Protein AF-A0A1F7INT8-F1 (afdb_monomer_lite)

Foldseek 3Di:
DDPPPPPCPVVVVVVVVVVVVVVLVVLLVVQCVVPVDPVVSVVVSVVVVVVVVVVVVVVVVVVVVPPPDPPVPDD

InterPro domains:
  IPR018638 Domain of unknown function DUF2061, membrane [PF09834] (13-64)

Radius of gyration: 20.33 Å; chains: 1; bounding box: 56×25×52 Å

Sequence (75 aa):
MKGKFHENIKRSITKAITFRLLILCSDGIIIFAITHRLDIALGVMFFSNFASTVLYFIHERLWNSVHWGKIKHKH

pLDDT: mean 72.28, std 14.55, range [32.75, 87.75]

Organism: NCBI:txid1802060

Secondary structure (DSSP, 8-state):
------SSHHHHHHHHHHHHHHHHHHHHHHHHHHH--HHHHHHHHHHHHHHHHHHHHHHHHHHHHS---------

Structure (mmCIF, N/CA/C/O backbone):
data_AF-A0A1F7INT8-F1
#
_entry.id   AF-A0A1F7INT8-F1
#
loop_
_atom_site.group_PDB
_atom_site.id
_atom_site.type_symbol
_atom_site.label_atom_id
_atom_site.label_alt_id
_atom_site.label_comp_id
_atom_site.label_asym_id
_atom_site.label_entity_id
_atom_site.label_seq_id
_atom_site.pdbx_PDB_ins_code
_atom_site.Cartn_x
_atom_site.Cartn_y
_atom_site.Cartn_z
_atom_site.occupancy
_atom_site.B_iso_or_equiv
_atom_site.auth_seq_id
_atom_site.auth_comp_id
_atom_site.auth_asym_id
_atom_site.auth_atom_id
_atom_site.pdbx_PDB_model_num
ATOM 1 N N . MET A 1 1 ? 37.040 6.629 -0.931 1.00 36.78 1 MET A N 1
ATOM 2 C CA . MET A 1 1 ? 36.427 7.935 -0.597 1.00 36.78 1 MET A CA 1
ATOM 3 C C . MET A 1 1 ? 34.967 7.699 -0.209 1.00 36.78 1 MET A C 1
ATOM 5 O O . MET A 1 1 ? 34.209 7.221 -1.039 1.00 36.78 1 MET A O 1
ATOM 9 N N . LYS A 1 2 ? 34.592 7.907 1.064 1.00 32.75 2 LYS A N 1
ATOM 10 C CA . LYS A 1 2 ? 33.230 7.672 1.590 1.00 32.75 2 LYS A CA 1
ATOM 11 C C . LYS A 1 2 ? 32.408 8.961 1.481 1.00 32.75 2 LYS A C 1
ATOM 13 O O . LYS A 1 2 ? 32.524 9.829 2.341 1.00 32.75 2 LYS A O 1
ATOM 18 N N . GLY A 1 3 ? 31.583 9.079 0.444 1.00 38.78 3 GLY A N 1
ATOM 19 C CA . GLY A 1 3 ? 30.591 10.149 0.337 1.00 38.78 3 GLY A CA 1
ATOM 20 C C . GLY A 1 3 ? 29.429 9.901 1.299 1.00 38.78 3 GLY A C 1
ATOM 21 O O . GLY A 1 3 ? 28.493 9.179 0.969 1.00 38.78 3 GLY A O 1
ATOM 22 N N . LYS A 1 4 ? 29.492 10.468 2.510 1.00 43.38 4 LYS A N 1
ATOM 23 C CA . LYS A 1 4 ? 28.331 10.590 3.404 1.00 43.38 4 LYS A CA 1
ATOM 24 C C . LYS A 1 4 ? 27.368 11.622 2.806 1.00 43.38 4 LYS A C 1
ATOM 26 O O . LYS A 1 4 ? 27.515 12.812 3.060 1.00 43.38 4 LYS A O 1
ATOM 31 N N . PHE A 1 5 ? 26.375 11.171 2.043 1.00 43.56 5 PHE A N 1
ATOM 32 C CA . PHE A 1 5 ? 25.212 11.990 1.690 1.00 43.56 5 PHE A CA 1
ATOM 33 C C . PHE A 1 5 ? 24.328 12.175 2.936 1.00 43.56 5 PHE A C 1
ATOM 35 O O . PHE A 1 5 ? 23.423 11.392 3.212 1.00 43.56 5 PHE A O 1
ATOM 42 N N . HIS A 1 6 ? 24.633 13.202 3.729 1.00 47.31 6 HIS A N 1
ATOM 43 C CA . HIS A 1 6 ? 23.843 13.664 4.876 1.00 47.31 6 HIS A CA 1
ATOM 44 C C . HIS A 1 6 ? 22.881 14.804 4.491 1.00 47.31 6 HIS A C 1
ATOM 46 O O . HIS A 1 6 ? 22.647 15.721 5.270 1.00 47.31 6 HIS A O 1
ATOM 52 N N . GLU A 1 7 ? 22.261 14.725 3.314 1.00 49.62 7 GLU A N 1
ATOM 53 C CA . GLU A 1 7 ? 21.200 15.643 2.893 1.00 49.62 7 GLU A CA 1
ATOM 54 C C . GLU A 1 7 ? 19.962 14.830 2.462 1.00 49.62 7 GLU A C 1
ATOM 56 O O . GLU A 1 7 ? 20.006 14.009 1.553 1.00 49.62 7 GLU A O 1
ATOM 61 N N . ASN A 1 8 ? 18.841 15.025 3.165 1.00 56.00 8 ASN A N 1
ATOM 62 C CA . ASN A 1 8 ? 17.469 14.615 2.802 1.00 56.00 8 ASN A CA 1
ATOM 63 C C . ASN A 1 8 ? 17.037 13.126 2.816 1.00 56.00 8 ASN A C 1
ATOM 65 O O . ASN A 1 8 ? 15.860 12.865 2.573 1.00 56.00 8 ASN A O 1
ATOM 69 N N . ILE A 1 9 ? 17.858 12.142 3.206 1.00 57.56 9 ILE A N 1
ATOM 70 C CA . ILE A 1 9 ? 17.386 10.732 3.295 1.00 57.56 9 ILE A CA 1
ATOM 71 C C . ILE A 1 9 ? 16.324 10.538 4.393 1.00 57.56 9 ILE A C 1
ATOM 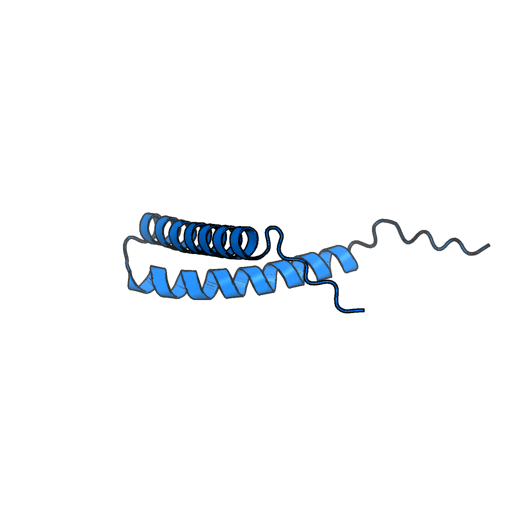73 O O . ILE A 1 9 ? 15.300 9.897 4.167 1.00 57.56 9 ILE A O 1
ATOM 77 N N . LYS A 1 10 ? 16.511 11.144 5.574 1.00 58.75 10 LYS A N 1
ATOM 78 C CA . LYS A 1 10 ? 15.540 11.038 6.681 1.00 58.75 10 LYS A CA 1
ATOM 79 C C . LYS A 1 10 ? 14.182 11.654 6.330 1.00 58.75 10 LYS A C 1
ATOM 81 O O . LYS A 1 10 ? 13.157 11.064 6.642 1.00 58.75 10 LYS A O 1
ATOM 86 N N . ARG A 1 11 ? 14.170 12.792 5.621 1.00 63.66 11 ARG A N 1
ATOM 87 C CA . ARG A 1 11 ? 12.931 13.434 5.144 1.00 63.66 11 ARG A CA 1
ATOM 88 C C . ARG A 1 11 ? 12.221 12.580 4.094 1.00 63.66 11 ARG A C 1
ATOM 90 O O . ARG A 1 11 ? 11.004 12.449 4.168 1.00 63.66 11 ARG A O 1
ATOM 97 N N . SER A 1 12 ? 12.960 11.956 3.173 1.00 67.75 12 SER A N 1
ATOM 98 C CA . SER A 1 12 ? 12.381 11.027 2.193 1.00 67.75 12 SER A CA 1
ATOM 99 C C . SER A 1 12 ? 11.792 9.776 2.841 1.00 67.75 12 SER A C 1
ATOM 101 O O . SER A 1 12 ? 10.714 9.354 2.439 1.00 67.75 12 SER A O 1
ATOM 103 N N . ILE A 1 13 ? 12.434 9.218 3.872 1.00 73.25 13 ILE A N 1
ATOM 104 C CA . ILE A 1 13 ? 11.894 8.066 4.609 1.00 73.25 13 ILE A CA 1
ATOM 105 C C . ILE A 1 13 ? 10.617 8.455 5.353 1.00 73.25 13 ILE A C 1
ATOM 107 O O . ILE A 1 13 ? 9.607 7.773 5.212 1.00 73.25 13 ILE A O 1
ATOM 111 N N . THR A 1 14 ? 10.617 9.572 6.087 1.00 76.56 14 THR A N 1
ATOM 112 C CA . THR A 1 14 ? 9.405 10.056 6.765 1.00 76.56 14 THR A CA 1
ATOM 113 C C . THR A 1 14 ? 8.284 10.310 5.762 1.00 76.56 14 THR A C 1
ATOM 115 O O . THR A 1 14 ? 7.173 9.836 5.966 1.00 76.56 14 THR A O 1
ATOM 118 N N . LYS A 1 15 ? 8.577 10.972 4.635 1.00 74.19 15 LYS A N 1
ATOM 119 C CA . LYS A 1 15 ? 7.598 11.221 3.571 1.00 74.19 15 LYS A CA 1
ATOM 120 C C . LYS A 1 15 ? 7.059 9.919 2.971 1.00 74.19 15 LYS A C 1
ATOM 122 O O . LYS A 1 15 ? 5.857 9.809 2.761 1.00 74.19 15 LYS A O 1
ATOM 127 N N . ALA A 1 16 ? 7.917 8.926 2.733 1.00 76.62 16 ALA A N 1
ATOM 128 C CA . ALA A 1 16 ? 7.517 7.617 2.219 1.00 76.62 16 ALA A CA 1
ATOM 129 C C . ALA A 1 16 ? 6.647 6.840 3.219 1.00 76.62 16 ALA A C 1
ATOM 131 O O . ALA A 1 16 ? 5.673 6.204 2.821 1.00 76.62 16 ALA A O 1
ATOM 132 N N . ILE A 1 17 ? 6.957 6.925 4.515 1.00 82.88 17 ILE A N 1
ATOM 133 C CA . ILE A 1 17 ? 6.159 6.310 5.582 1.00 82.88 17 ILE A CA 1
ATOM 134 C C . ILE A 1 17 ? 4.798 6.997 5.689 1.00 82.88 17 ILE A C 1
ATOM 136 O O . ILE A 1 17 ? 3.783 6.311 5.684 1.00 82.88 17 ILE A O 1
ATOM 140 N N . THR A 1 18 ? 4.751 8.332 5.717 1.00 84.50 18 THR A N 1
ATOM 141 C CA . THR A 1 18 ? 3.489 9.086 5.722 1.00 84.50 18 THR A CA 1
ATOM 142 C C . THR A 1 18 ? 2.639 8.742 4.505 1.00 84.50 18 THR A C 1
ATOM 144 O O . THR A 1 18 ? 1.448 8.490 4.646 1.00 84.50 18 THR A O 1
ATOM 147 N N . PHE A 1 19 ? 3.245 8.670 3.319 1.00 80.25 19 PHE A N 1
ATOM 148 C CA . PHE A 1 19 ? 2.537 8.306 2.096 1.00 80.25 19 PHE A CA 1
ATOM 149 C C . PHE A 1 19 ? 1.980 6.877 2.154 1.00 80.25 19 PHE A C 1
ATOM 151 O O . PHE A 1 19 ? 0.821 6.660 1.812 1.00 80.25 19 PHE A O 1
ATOM 158 N N . ARG A 1 20 ? 2.751 5.910 2.673 1.00 82.69 20 ARG A N 1
ATOM 159 C CA . ARG A 1 20 ? 2.261 4.540 2.896 1.00 82.69 20 ARG A CA 1
ATOM 160 C C . ARG A 1 20 ? 1.116 4.478 3.899 1.00 82.69 20 ARG A C 1
ATOM 162 O O . ARG A 1 20 ? 0.144 3.780 3.641 1.00 82.69 20 ARG A O 1
ATOM 169 N N . LEU A 1 21 ? 1.222 5.194 5.016 1.00 81.94 21 LEU A N 1
ATOM 170 C CA . LEU A 1 21 ? 0.170 5.235 6.032 1.00 81.94 21 LEU A CA 1
ATOM 171 C C . LEU A 1 21 ? -1.113 5.859 5.475 1.00 81.94 21 LEU A C 1
ATOM 173 O O . LEU A 1 21 ? -2.191 5.335 5.720 1.00 81.94 21 LEU A O 1
ATOM 177 N N . LEU A 1 22 ? -1.006 6.924 4.675 1.00 84.38 22 LEU A N 1
ATOM 178 C CA . LEU A 1 22 ? -2.160 7.542 4.019 1.00 84.38 22 LEU A CA 1
ATOM 179 C C . LEU A 1 22 ? -2.844 6.597 3.033 1.00 84.38 22 LEU A C 1
ATOM 181 O O . LEU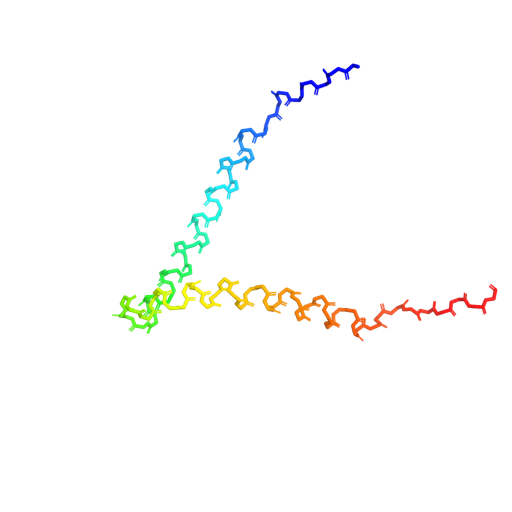 A 1 22 ? -4.071 6.519 3.040 1.00 84.38 22 LEU A O 1
ATOM 185 N N . ILE A 1 23 ? -2.075 5.870 2.218 1.00 82.75 23 ILE A N 1
ATOM 186 C CA . ILE A 1 23 ? -2.628 4.865 1.301 1.00 82.75 23 ILE A CA 1
ATOM 187 C C . ILE A 1 23 ? -3.347 3.776 2.095 1.00 82.75 23 ILE A C 1
ATOM 189 O O . ILE A 1 23 ? -4.502 3.484 1.810 1.00 82.75 23 ILE A O 1
ATOM 193 N N . LEU A 1 24 ? -2.694 3.229 3.123 1.00 82.00 24 LEU A N 1
ATOM 194 C CA . LEU A 1 24 ? -3.251 2.158 3.943 1.00 82.00 24 LEU A CA 1
ATOM 195 C C . LEU A 1 24 ? -4.548 2.591 4.648 1.00 82.00 24 LEU A C 1
ATOM 197 O O . LEU A 1 24 ? -5.532 1.856 4.643 1.00 82.00 24 LEU A O 1
ATOM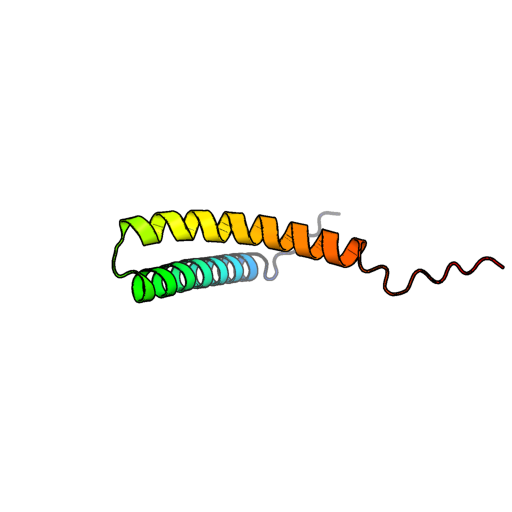 201 N N . CYS A 1 25 ? -4.565 3.801 5.213 1.00 85.19 25 CYS A N 1
ATOM 202 C CA . CYS A 1 25 ? -5.756 4.369 5.838 1.00 85.19 25 CYS A CA 1
ATOM 203 C C . CYS A 1 25 ? -6.867 4.630 4.818 1.00 85.19 25 CYS A C 1
ATOM 205 O O . CYS A 1 25 ? -8.020 4.333 5.102 1.00 85.19 25 CYS A O 1
ATOM 207 N N . SER A 1 26 ? -6.542 5.170 3.641 1.00 82.88 26 SER A N 1
ATOM 208 C CA . SER A 1 26 ? -7.540 5.461 2.604 1.00 82.88 26 SER A CA 1
ATOM 209 C C . SER A 1 26 ? -8.187 4.181 2.081 1.00 82.88 26 SER A C 1
ATOM 211 O O . SER A 1 26 ? -9.406 4.129 1.962 1.00 82.88 26 SER A O 1
ATOM 213 N N . ASP A 1 27 ? -7.388 3.139 1.837 1.00 83.75 27 ASP A N 1
ATOM 214 C CA . ASP A 1 27 ? -7.864 1.815 1.425 1.00 83.75 27 ASP A CA 1
ATOM 215 C C . ASP A 1 27 ? -8.811 1.244 2.493 1.00 83.75 27 ASP A C 1
ATOM 217 O O . ASP A 1 27 ? -9.970 0.949 2.206 1.00 83.75 27 ASP A O 1
ATOM 221 N N . GLY A 1 28 ? -8.386 1.246 3.763 1.00 80.25 28 GLY A N 1
ATOM 222 C CA . GLY A 1 28 ? -9.221 0.816 4.887 1.00 80.25 28 GLY A CA 1
ATOM 223 C C . GLY A 1 28 ? -10.533 1.603 5.021 1.00 80.25 28 GLY A C 1
ATOM 224 O O . GLY A 1 28 ? -11.585 1.000 5.231 1.00 80.25 28 GLY A O 1
ATOM 225 N N . ILE A 1 29 ? -10.499 2.932 4.856 1.00 84.19 29 ILE A N 1
ATOM 226 C CA . ILE A 1 29 ? -11.689 3.799 4.918 1.00 84.19 29 ILE A CA 1
ATOM 227 C C . ILE A 1 29 ? -12.648 3.497 3.767 1.00 84.19 29 ILE A C 1
ATOM 229 O O . ILE A 1 29 ? -13.843 3.366 4.010 1.00 84.19 29 ILE A O 1
ATOM 233 N N . ILE A 1 30 ? -12.154 3.366 2.532 1.00 84.75 30 ILE A N 1
ATOM 234 C CA . ILE A 1 30 ? -12.983 3.0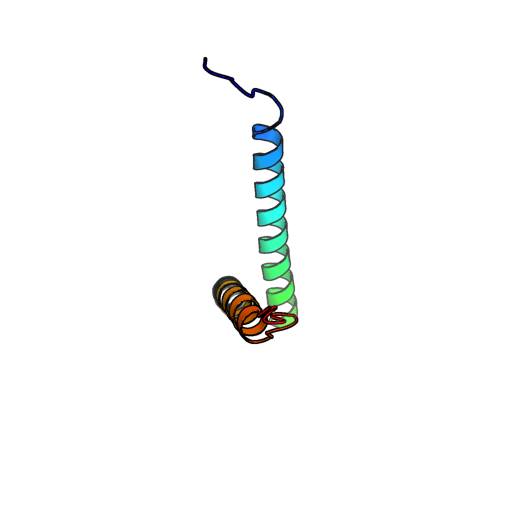65 1.355 1.00 84.75 30 ILE A CA 1
ATOM 235 C C . ILE A 1 30 ? -13.691 1.724 1.543 1.00 84.75 30 ILE A C 1
ATOM 237 O O . ILE A 1 30 ? -14.902 1.618 1.354 1.00 84.75 30 ILE A O 1
ATOM 241 N N . ILE A 1 31 ? -12.950 0.704 1.971 1.00 81.00 31 ILE A N 1
ATOM 242 C CA . ILE A 1 31 ? -13.501 -0.635 2.170 1.00 81.00 31 ILE A CA 1
ATOM 243 C C . ILE A 1 31 ? -14.529 -0.640 3.304 1.00 81.00 31 ILE A C 1
ATOM 245 O O . ILE A 1 31 ? -15.604 -1.236 3.169 1.00 81.00 31 ILE A O 1
ATOM 249 N N . PHE A 1 32 ? -14.211 0.024 4.418 1.00 79.56 32 PHE A N 1
ATOM 250 C CA . PHE A 1 32 ? -15.123 0.150 5.547 1.00 79.56 32 PHE A CA 1
ATOM 251 C C . PHE A 1 32 ? -16.385 0.929 5.165 1.00 79.56 32 PHE A C 1
ATOM 253 O O . PHE A 1 32 ? -17.477 0.518 5.542 1.00 79.56 32 PHE A O 1
ATOM 260 N N . ALA A 1 33 ? -16.266 1.994 4.370 1.00 82.50 33 ALA A N 1
ATOM 261 C CA . ALA A 1 33 ? -17.402 2.775 3.892 1.00 82.50 33 ALA A CA 1
ATOM 262 C C . ALA A 1 33 ? -18.332 1.956 2.983 1.00 82.50 33 ALA A C 1
ATOM 264 O O . ALA A 1 33 ? -19.548 2.089 3.080 1.00 82.50 33 ALA A O 1
ATOM 265 N N . ILE A 1 34 ? -17.779 1.082 2.135 1.00 80.75 34 ILE A N 1
ATOM 266 C CA . ILE A 1 34 ? -18.571 0.211 1.253 1.00 80.75 34 ILE A CA 1
ATOM 267 C C . ILE A 1 34 ? -19.233 -0.923 2.044 1.00 80.75 34 ILE A C 1
ATOM 269 O O . ILE A 1 34 ? -20.387 -1.264 1.795 1.00 80.75 34 ILE A O 1
ATOM 273 N N . THR A 1 35 ? -18.505 -1.527 2.985 1.00 81.94 35 THR A N 1
ATOM 274 C CA . THR A 1 35 ? -18.923 -2.804 3.579 1.00 81.94 35 THR A CA 1
ATOM 275 C C . THR A 1 35 ? -19.563 -2.669 4.958 1.00 81.94 35 THR A C 1
ATOM 277 O O . THR A 1 35 ? -20.321 -3.541 5.381 1.00 81.94 35 THR A O 1
ATOM 280 N N . HIS A 1 36 ? -19.239 -1.606 5.696 1.00 80.19 36 HIS A N 1
ATOM 281 C CA . HIS A 1 36 ? -19.683 -1.346 7.070 1.00 80.19 36 HIS A CA 1
ATOM 282 C C . HIS A 1 36 ? -19.390 -2.482 8.078 1.00 80.19 36 HIS A C 1
ATOM 284 O O . HIS A 1 36 ? -19.928 -2.500 9.186 1.00 80.19 36 HIS A O 1
ATOM 290 N N . ARG A 1 37 ? -18.525 -3.444 7.718 1.00 77.06 37 ARG A N 1
ATOM 291 C CA . ARG A 1 37 ? -18.104 -4.576 8.557 1.00 77.06 37 ARG A CA 1
ATOM 292 C C . ARG A 1 37 ? -16.583 -4.658 8.618 1.00 77.06 37 ARG A C 1
ATOM 294 O O . ARG A 1 37 ? -15.921 -4.740 7.586 1.00 77.06 37 ARG A O 1
ATOM 301 N N . LEU A 1 38 ? -16.048 -4.690 9.838 1.00 77.69 38 LEU A N 1
ATOM 302 C CA . LEU A 1 38 ? -14.603 -4.741 10.101 1.00 77.69 38 LEU A CA 1
ATOM 303 C C . LEU A 1 38 ? -13.946 -6.037 9.603 1.00 77.69 38 LEU A C 1
ATOM 305 O O . LEU A 1 38 ? -12.808 -6.010 9.147 1.00 77.69 38 LEU A O 1
ATOM 309 N N . ASP A 1 39 ? -14.681 -7.149 9.638 1.00 80.62 39 ASP A N 1
ATOM 310 C CA . ASP A 1 39 ? -14.194 -8.465 9.207 1.00 80.62 39 ASP A CA 1
ATOM 311 C C . ASP A 1 39 ? -13.802 -8.468 7.719 1.00 80.62 39 ASP A C 1
ATOM 313 O O . ASP A 1 39 ? -12.718 -8.898 7.326 1.00 80.62 39 ASP A O 1
ATOM 317 N N . ILE A 1 40 ? -14.651 -7.856 6.888 1.00 80.62 40 ILE A N 1
ATOM 318 C CA . ILE A 1 40 ? -14.399 -7.728 5.451 1.00 80.62 40 ILE A CA 1
ATOM 319 C C . ILE A 1 40 ? -13.330 -6.660 5.185 1.00 80.62 40 ILE A C 1
ATOM 321 O O . ILE A 1 40 ? -12.524 -6.827 4.273 1.00 80.62 40 ILE A O 1
ATOM 325 N N . ALA A 1 41 ? -13.251 -5.608 6.010 1.00 82.12 41 ALA A N 1
ATOM 326 C CA . ALA A 1 41 ? -12.219 -4.579 5.882 1.00 82.12 41 ALA A CA 1
ATOM 327 C C . ALA A 1 41 ? -10.794 -5.155 5.936 1.00 82.12 41 ALA A C 1
ATOM 329 O O . ALA A 1 41 ? -9.963 -4.844 5.081 1.00 82.12 41 ALA A O 1
ATOM 330 N N . LEU A 1 42 ? -10.536 -6.057 6.889 1.00 79.81 42 LEU A N 1
ATOM 331 C CA . LEU A 1 42 ? -9.252 -6.753 7.006 1.00 79.81 42 LEU A CA 1
ATOM 332 C C . LEU A 1 42 ? -8.974 -7.669 5.809 1.00 79.81 42 LEU A C 1
ATOM 334 O O . LEU A 1 42 ? -7.866 -7.653 5.265 1.00 79.81 42 LEU A O 1
ATOM 338 N N . GLY A 1 43 ? -9.978 -8.436 5.372 1.00 84.50 43 GLY A N 1
ATOM 339 C CA . GLY A 1 43 ? -9.852 -9.320 4.213 1.00 84.50 43 GLY A CA 1
ATOM 340 C C . GLY A 1 43 ? -9.504 -8.556 2.936 1.00 84.50 43 GLY A C 1
ATOM 341 O O . GLY A 1 43 ? -8.608 -8.959 2.193 1.00 84.50 43 GLY A O 1
ATOM 342 N N . VAL A 1 44 ? -10.151 -7.413 2.706 1.00 82.69 44 VAL A N 1
ATOM 343 C CA . VAL A 1 44 ? -9.899 -6.613 1.507 1.00 82.69 44 VAL A CA 1
ATOM 344 C C . VAL A 1 44 ? -8.587 -5.838 1.601 1.00 82.69 44 VAL A C 1
ATOM 346 O O . VAL A 1 44 ? -7.930 -5.739 0.580 1.00 82.69 44 VAL A O 1
ATOM 349 N N . MET A 1 45 ? -8.112 -5.382 2.768 1.00 82.06 45 MET A N 1
ATOM 350 C CA . MET A 1 45 ? -6.748 -4.822 2.871 1.00 82.06 45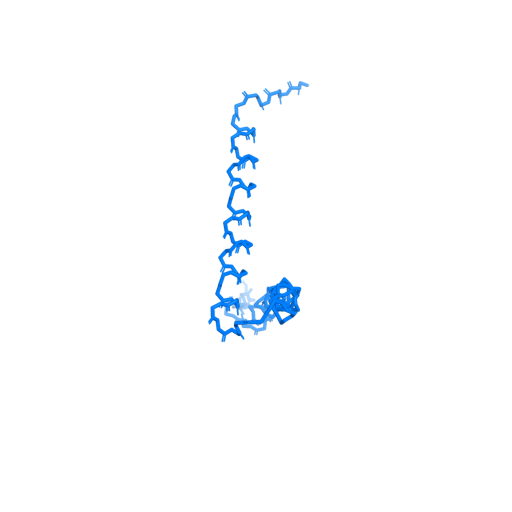 MET A CA 1
ATOM 351 C C . MET A 1 45 ? -5.683 -5.837 2.430 1.00 82.06 45 MET A C 1
ATOM 353 O O . MET A 1 45 ? -4.737 -5.499 1.707 1.00 82.06 45 MET A O 1
ATOM 357 N N . PHE A 1 46 ? -5.839 -7.096 2.850 1.00 83.38 46 PHE A N 1
ATOM 358 C CA . PHE A 1 46 ? -4.941 -8.180 2.452 1.00 83.38 46 PHE A CA 1
ATOM 359 C C . PHE A 1 46 ? -5.068 -8.473 0.953 1.00 83.38 46 PHE A C 1
ATOM 361 O O . PHE A 1 46 ? -4.068 -8.566 0.236 1.00 83.38 46 PHE A O 1
ATOM 368 N N . PHE A 1 47 ? -6.308 -8.534 0.462 1.00 85.38 47 PHE A N 1
ATOM 369 C CA . PHE A 1 47 ? -6.600 -8.726 -0.951 1.00 85.38 47 PHE A CA 1
ATOM 370 C C . PHE A 1 47 ? -6.115 -7.561 -1.818 1.00 85.38 47 PHE A C 1
ATOM 372 O O . PHE A 1 47 ? -5.617 -7.814 -2.899 1.00 85.38 47 PHE A O 1
ATOM 379 N N . SER A 1 48 ? -6.188 -6.310 -1.365 1.00 81.69 48 SER A N 1
ATOM 380 C CA . SER A 1 48 ? -5.774 -5.101 -2.092 1.00 81.69 48 SER A CA 1
ATOM 381 C C . SER A 1 48 ? -4.255 -5.071 -2.283 1.00 81.69 48 SER A C 1
ATOM 383 O O . SER A 1 48 ? -3.760 -4.810 -3.382 1.00 81.69 48 SER A O 1
ATOM 385 N N . ASN A 1 49 ? -3.491 -5.471 -1.258 1.00 81.12 49 ASN A N 1
ATOM 386 C CA . ASN A 1 49 ? -2.043 -5.674 -1.379 1.00 81.12 49 ASN A CA 1
ATOM 387 C C . ASN A 1 49 ? -1.703 -6.795 -2.378 1.00 81.12 49 ASN A C 1
ATOM 389 O O . ASN A 1 49 ? -0.817 -6.641 -3.228 1.00 81.12 49 ASN A O 1
ATOM 393 N N . PHE A 1 50 ? -2.428 -7.914 -2.312 1.00 87.75 50 PHE A N 1
ATOM 394 C CA . PHE A 1 50 ? -2.240 -9.027 -3.240 1.00 87.75 50 PHE A CA 1
ATOM 395 C C . PHE A 1 50 ? -2.633 -8.647 -4.676 1.00 87.75 50 PHE A C 1
ATOM 397 O O . PHE A 1 50 ? -1.863 -8.854 -5.610 1.00 87.75 50 PHE A O 1
ATOM 404 N N . ALA A 1 51 ? -3.786 -8.008 -4.848 1.00 84.75 51 ALA A N 1
ATOM 405 C CA . ALA A 1 51 ? -4.312 -7.519 -6.111 1.00 84.75 51 ALA A CA 1
ATOM 406 C C . ALA A 1 51 ? -3.374 -6.490 -6.728 1.00 84.75 51 ALA A C 1
ATOM 408 O O . ALA A 1 51 ? -3.141 -6.566 -7.920 1.00 84.75 51 ALA A O 1
ATOM 409 N N . SER A 1 52 ? -2.764 -5.598 -5.944 1.00 81.31 52 SER A N 1
ATOM 410 C CA . SER A 1 52 ? -1.754 -4.656 -6.444 1.00 81.31 52 SER A CA 1
ATOM 411 C C . SER A 1 52 ? -0.520 -5.374 -6.995 1.00 81.31 52 SER A C 1
ATOM 413 O O . SER A 1 52 ? -0.003 -5.002 -8.046 1.00 81.31 52 SER A O 1
ATOM 415 N N . THR A 1 53 ? -0.076 -6.443 -6.329 1.00 83.19 53 THR A N 1
ATOM 416 C CA . THR A 1 53 ? 1.030 -7.288 -6.811 1.00 83.19 53 THR A CA 1
ATOM 417 C C . THR A 1 53 ? 0.655 -7.987 -8.118 1.00 83.19 53 THR A C 1
ATOM 419 O O . THR A 1 53 ? 1.411 -7.959 -9.090 1.00 83.19 53 THR A O 1
ATOM 422 N N . VAL A 1 54 ? -0.545 -8.568 -8.166 1.00 85.25 54 VAL A N 1
ATOM 423 C CA . VAL A 1 54 ? -1.088 -9.220 -9.363 1.00 85.25 54 VAL A CA 1
ATOM 424 C C . VAL A 1 54 ? -1.293 -8.209 -10.491 1.00 85.25 54 VAL A C 1
ATOM 426 O O . VAL A 1 54 ? -0.963 -8.506 -11.631 1.00 85.25 54 VAL A O 1
ATOM 429 N N . LEU A 1 55 ? -1.778 -7.006 -10.192 1.00 84.75 55 LEU A N 1
ATOM 430 C CA . LEU A 1 55 ? -2.018 -5.928 -11.144 1.00 84.75 55 LEU A CA 1
ATOM 431 C C . LEU A 1 55 ? -0.705 -5.428 -11.730 1.00 84.75 55 LEU A C 1
ATOM 433 O O . LEU A 1 55 ? -0.631 -5.260 -12.937 1.00 84.75 55 LEU A O 1
ATOM 437 N N . TYR A 1 56 ? 0.332 -5.229 -10.911 1.00 80.38 56 TYR A N 1
ATOM 438 C CA . TYR A 1 56 ? 1.659 -4.857 -11.401 1.00 80.38 56 TYR A CA 1
ATOM 439 C C . TYR A 1 56 ? 2.219 -5.939 -12.325 1.00 80.38 56 TYR A C 1
ATOM 441 O O . TYR A 1 56 ? 2.671 -5.643 -13.427 1.00 80.38 56 TYR A O 1
ATOM 449 N N . PHE A 1 57 ? 2.091 -7.205 -11.928 1.00 82.19 57 PHE A N 1
ATOM 450 C CA . PHE A 1 57 ? 2.520 -8.330 -12.748 1.00 82.19 57 PHE A CA 1
ATOM 451 C C . PHE A 1 57 ? 1.727 -8.434 -14.059 1.00 82.19 57 PHE A C 1
ATOM 453 O O . PHE A 1 57 ? 2.310 -8.645 -15.118 1.00 82.19 57 PHE A O 1
ATOM 460 N N . ILE A 1 58 ? 0.405 -8.246 -14.024 1.00 84.31 58 ILE A N 1
ATOM 461 C CA . ILE A 1 58 ? -0.442 -8.187 -15.220 1.00 84.31 58 ILE A CA 1
ATOM 462 C C . ILE A 1 58 ? -0.078 -6.971 -16.064 1.00 84.31 58 ILE A C 1
ATOM 464 O O . ILE A 1 58 ? -0.003 -7.109 -17.272 1.00 84.31 58 ILE A O 1
ATOM 468 N N . HIS A 1 59 ? 0.186 -5.811 -15.471 1.00 79.38 59 HIS A N 1
ATOM 469 C CA . HIS A 1 59 ? 0.586 -4.605 -16.184 1.00 79.38 59 HIS A CA 1
ATOM 470 C C . HIS A 1 59 ? 1.917 -4.818 -16.902 1.00 79.38 59 HIS A C 1
ATOM 472 O O . HIS A 1 59 ? 1.992 -4.577 -18.098 1.00 79.38 59 HIS A O 1
ATOM 478 N N . GLU A 1 60 ? 2.944 -5.342 -16.229 1.00 80.00 60 GLU A N 1
ATOM 479 C CA . GLU A 1 60 ? 4.215 -5.700 -16.867 1.00 80.00 60 GLU A CA 1
ATOM 480 C C . GLU A 1 60 ? 4.035 -6.771 -17.943 1.00 80.00 60 GLU A C 1
ATOM 482 O O . GLU A 1 60 ? 4.645 -6.687 -19.005 1.00 80.00 60 GLU A O 1
ATOM 487 N N . ARG A 1 61 ? 3.180 -7.771 -17.713 1.00 79.88 61 ARG A N 1
ATOM 488 C CA . ARG A 1 61 ? 2.950 -8.860 -18.670 1.00 79.88 61 ARG A CA 1
ATOM 489 C C . ARG A 1 61 ? 2.133 -8.408 -19.875 1.00 79.88 61 ARG A C 1
ATOM 491 O O . ARG A 1 61 ? 2.457 -8.799 -20.990 1.00 79.88 61 ARG A O 1
ATOM 498 N N . LEU A 1 62 ? 1.124 -7.566 -19.670 1.00 79.50 62 LEU A N 1
ATOM 499 C CA . LEU A 1 62 ? 0.362 -6.897 -20.719 1.00 79.50 62 LEU A CA 1
ATOM 500 C C . LEU A 1 62 ? 1.250 -5.912 -21.461 1.00 79.50 62 LEU A C 1
ATOM 502 O O . LEU A 1 62 ? 1.166 -5.887 -22.671 1.00 79.50 62 LEU A O 1
ATOM 506 N N . TRP A 1 63 ? 2.138 -5.174 -20.796 1.00 71.19 63 TRP A N 1
ATOM 507 C CA . TRP A 1 63 ? 3.095 -4.275 -21.445 1.00 71.19 63 TRP A CA 1
ATOM 508 C C . TRP A 1 63 ? 4.148 -5.041 -22.249 1.00 71.19 63 TRP A C 1
ATOM 510 O O . TRP A 1 63 ? 4.495 -4.656 -23.354 1.00 71.19 63 TRP A O 1
ATOM 520 N N . ASN A 1 64 ?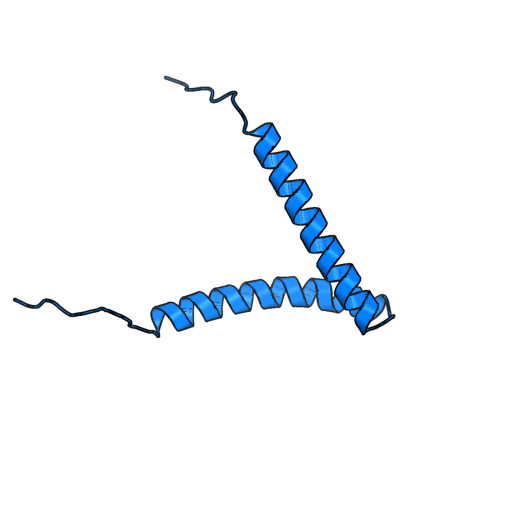 4.619 -6.179 -21.743 1.00 65.75 64 ASN A N 1
ATOM 521 C CA . ASN A 1 64 ? 5.527 -7.059 -22.473 1.00 65.75 64 ASN A CA 1
ATOM 522 C C . ASN A 1 64 ? 4.825 -7.779 -23.643 1.00 65.75 64 ASN A C 1
ATOM 524 O O . ASN A 1 64 ? 5.439 -8.048 -24.677 1.00 65.75 64 ASN A O 1
ATOM 528 N N . SER A 1 65 ? 3.533 -8.088 -23.492 1.00 62.56 65 SER A N 1
ATOM 529 C CA . SER A 1 65 ? 2.695 -8.682 -24.541 1.00 62.56 65 SER A CA 1
ATOM 530 C C . SER A 1 65 ? 2.220 -7.646 -25.565 1.00 62.56 65 SER A C 1
ATOM 532 O O . SER A 1 65 ? 2.066 -7.970 -26.742 1.00 62.56 65 SER A O 1
ATOM 534 N N . VAL A 1 66 ? 2.015 -6.399 -25.143 1.00 63.94 66 VAL A N 1
ATOM 535 C CA . VAL A 1 66 ? 1.791 -5.221 -25.980 1.00 63.94 66 VAL A CA 1
ATOM 536 C C . VAL A 1 66 ? 3.152 -4.833 -26.529 1.00 63.94 66 VAL A C 1
ATOM 538 O O . VAL A 1 66 ? 3.865 -3.962 -26.049 1.00 63.94 66 VAL A O 1
ATOM 541 N N . HIS A 1 67 ? 3.526 -5.554 -27.575 1.00 56.94 67 HIS A N 1
ATOM 542 C CA . HIS A 1 67 ? 4.704 -5.331 -28.391 1.00 56.94 67 HIS A CA 1
ATOM 543 C C . HIS A 1 67 ? 4.570 -4.024 -29.196 1.00 56.94 67 HIS A C 1
ATOM 545 O O . HIS A 1 67 ? 4.662 -4.021 -30.422 1.00 56.94 67 HIS A O 1
ATOM 551 N N . TRP A 1 68 ? 4.312 -2.894 -28.535 1.00 57.97 68 TRP A N 1
ATOM 552 C CA . TRP A 1 68 ? 4.278 -1.602 -29.200 1.00 57.97 68 TRP A CA 1
ATOM 553 C C . TRP A 1 68 ? 5.720 -1.174 -29.472 1.00 57.97 68 TRP A C 1
ATOM 555 O O . TRP A 1 68 ? 6.407 -0.628 -28.614 1.00 57.97 68 TRP A O 1
ATOM 565 N N . GLY A 1 69 ? 6.199 -1.474 -30.681 1.00 56.12 69 GLY A N 1
ATOM 566 C CA . GLY A 1 69 ? 7.395 -0.836 -31.229 1.00 56.12 69 GLY A CA 1
ATOM 567 C C . GLY A 1 69 ? 8.673 -1.668 -31.331 1.00 56.12 69 GLY A C 1
ATOM 568 O O . GLY A 1 69 ? 9.720 -1.082 -31.595 1.00 56.12 69 GLY A O 1
ATOM 569 N N . LYS A 1 70 ? 8.654 -3.007 -31.244 1.00 54.12 70 LYS A N 1
ATOM 570 C CA . LYS A 1 70 ? 9.768 -3.787 -31.828 1.00 54.12 70 LYS A CA 1
ATOM 571 C C . LYS A 1 70 ? 9.636 -3.805 -33.348 1.00 54.12 70 LYS A C 1
ATOM 573 O O . LYS A 1 70 ? 9.302 -4.811 -33.969 1.00 54.12 70 LYS A O 1
ATOM 578 N N . ILE A 1 71 ? 9.957 -2.668 -33.950 1.00 59.97 71 ILE A N 1
ATOM 579 C CA . ILE A 1 71 ? 10.422 -2.631 -35.326 1.00 59.97 71 ILE A CA 1
ATOM 580 C C . ILE A 1 71 ? 11.769 -3.355 -35.283 1.00 59.97 71 ILE A C 1
ATOM 582 O O . ILE A 1 71 ? 12.758 -2.830 -34.774 1.00 59.97 71 ILE A O 1
ATOM 586 N N . LYS A 1 72 ? 11.800 -4.618 -35.722 1.00 51.06 72 LYS A N 1
ATOM 587 C CA . LYS A 1 72 ? 13.058 -5.289 -36.057 1.00 51.06 72 LYS A CA 1
ATOM 588 C C . LYS A 1 72 ? 13.680 -4.472 -37.187 1.00 51.06 72 LYS A C 1
ATOM 590 O O . LYS A 1 72 ? 13.373 -4.713 -38.349 1.00 51.06 72 LYS A O 1
ATOM 595 N N . HIS A 1 73 ? 14.542 -3.515 -36.857 1.00 48.00 73 HIS A N 1
ATOM 596 C CA . HIS A 1 73 ? 15.462 -2.969 -37.841 1.00 48.00 73 HIS A CA 1
ATOM 597 C C . HIS A 1 73 ? 16.495 -4.061 -38.111 1.00 48.00 73 HIS A C 1
ATOM 599 O O . HIS A 1 73 ? 17.475 -4.230 -37.391 1.00 48.00 73 HIS A O 1
ATOM 605 N N . LYS A 1 74 ? 16.174 -4.900 -39.093 1.00 53.12 74 LYS A N 1
ATOM 606 C CA . LYS A 1 74 ? 17.116 -5.807 -39.724 1.00 53.12 74 LYS A CA 1
ATOM 607 C C . LYS A 1 74 ? 17.465 -5.167 -41.061 1.00 53.12 74 LYS A C 1
ATOM 609 O O . LYS A 1 74 ? 16.771 -5.417 -42.039 1.00 53.12 74 LYS A O 1
ATOM 614 N N . HIS A 1 75 ? 18.467 -4.295 -41.053 1.00 43.66 75 HIS A N 1
ATOM 615 C CA . HIS A 1 75 ? 19.330 -4.014 -42.195 1.00 43.66 75 HIS A CA 1
ATOM 616 C C . HIS A 1 75 ? 20.562 -3.250 -41.730 1.00 43.66 75 HIS A C 1
ATOM 618 O O . HIS A 1 75 ? 20.375 -2.315 -40.919 1.00 43.66 75 HIS A O 1
#